Protein AF-A0A1F2XQC6-F1 (afdb_monomer_lite)

Sequence (89 aa):
MAITQDWSLLANLRYDIATEQTITDGLGLRYQDDCFMLDVTYQRSFIRDQDIEPDERFLVNFNLKYLGTYSLSTEANGVFDATGSDTND

Secondary structure (DSSP, 8-state):
-BSSSSEEEEEE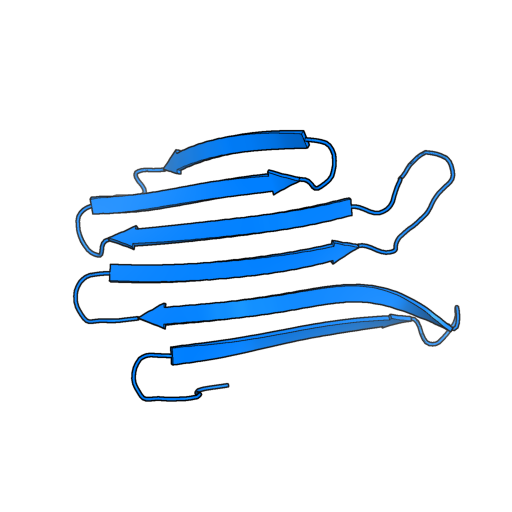EEEETTTTEEEEEEEEEEEE-SSEEEEEEEEEE---BTTB--EEEEEEEEEETTTEEEEEEEETTS-EEEEEE----

Radius of gyration: 15.85 Å; chains: 1; bounding box: 38×30×40 Å

Foldseek 3Di:
DAPDPFKDKDWDWDADPVVRDTAKIKIWIWGDDPFKIWIWMWMWGPDDDPPDDIWTKIKIWIQGPPAGIWIWMDTPVGDTDTDGDRPDD

Structure (mmCIF, N/CA/C/O backbone):
data_AF-A0A1F2XQC6-F1
#
_entry.id   AF-A0A1F2XQC6-F1
#
loop_
_atom_site.group_PDB
_atom_site.id
_atom_site.type_symbol
_atom_site.label_atom_id
_atom_site.label_alt_id
_atom_site.label_comp_id
_atom_site.label_asym_id
_atom_site.label_entity_id
_atom_site.label_seq_id
_atom_site.pdbx_PDB_ins_code
_atom_site.Cartn_x
_atom_site.Cartn_y
_atom_site.Cartn_z
_atom_site.occupancy
_atom_site.B_iso_or_equiv
_atom_site.auth_seq_id
_atom_site.auth_comp_id
_atom_site.auth_asym_id
_atom_site.auth_atom_id
_atom_site.pdbx_PDB_model_num
ATOM 1 N N . MET A 1 1 ? -4.971 -12.335 -4.745 1.00 85.75 1 MET A N 1
ATOM 2 C CA . MET A 1 1 ? -5.812 -13.191 -5.609 1.00 85.75 1 MET A CA 1
ATOM 3 C C . MET A 1 1 ? -5.614 -12.740 -7.046 1.00 85.75 1 MET A C 1
ATOM 5 O O . MET A 1 1 ? -5.733 -11.549 -7.294 1.00 85.75 1 MET A O 1
ATOM 9 N N . ALA A 1 2 ? -5.280 -13.640 -7.970 1.00 90.38 2 ALA A N 1
ATOM 10 C CA . ALA A 1 2 ? -5.159 -13.279 -9.384 1.00 90.38 2 ALA A CA 1
ATOM 11 C C . ALA A 1 2 ? -6.556 -13.116 -10.005 1.00 90.38 2 ALA A C 1
ATOM 13 O O . ALA A 1 2 ? -7.421 -13.965 -9.784 1.00 90.38 2 ALA A O 1
ATOM 14 N N . ILE A 1 3 ? -6.777 -12.027 -10.746 1.00 92.62 3 ILE A N 1
ATOM 15 C CA . ILE A 1 3 ? -7.991 -11.819 -11.555 1.00 92.62 3 ILE A CA 1
ATOM 16 C C . ILE A 1 3 ? -7.718 -12.263 -12.996 1.00 92.62 3 ILE A C 1
ATOM 18 O O . ILE A 1 3 ? -8.549 -12.921 -13.617 1.00 92.62 3 ILE A O 1
ATOM 22 N N . THR A 1 4 ? -6.540 -11.919 -13.517 1.00 94.12 4 THR A N 1
ATOM 23 C CA . THR A 1 4 ? -6.040 -12.347 -14.831 1.00 94.12 4 THR A CA 1
ATOM 24 C C . THR A 1 4 ? -4.557 -12.716 -14.714 1.00 94.12 4 THR A C 1
ATOM 26 O O . THR A 1 4 ? -4.028 -12.765 -13.604 1.00 94.12 4 THR A O 1
ATOM 29 N N . GLN A 1 5 ? -3.888 -12.984 -15.839 1.00 92.94 5 GLN A N 1
ATOM 30 C CA . GLN A 1 5 ? -2.441 -13.233 -15.874 1.00 92.94 5 GLN A CA 1
ATOM 31 C C . GLN A 1 5 ? -1.618 -12.053 -15.326 1.00 92.94 5 GLN A C 1
ATOM 33 O O . GLN A 1 5 ? -0.668 -12.279 -14.584 1.00 92.94 5 GLN A O 1
ATOM 38 N N . ASP A 1 6 ? -2.045 -10.820 -15.610 1.00 96.44 6 ASP A N 1
ATOM 39 C CA . ASP A 1 6 ? -1.268 -9.612 -15.304 1.00 96.44 6 ASP A CA 1
ATOM 40 C C . ASP A 1 6 ? -1.887 -8.813 -14.148 1.00 96.44 6 ASP A C 1
ATOM 42 O O . ASP A 1 6 ? -1.232 -7.970 -13.542 1.00 96.44 6 ASP A O 1
ATOM 46 N N . TRP A 1 7 ? -3.156 -9.084 -13.810 1.00 97.06 7 TRP A N 1
ATOM 47 C CA . TRP A 1 7 ? -3.889 -8.370 -12.764 1.00 97.06 7 TRP A CA 1
ATOM 48 C C . TRP A 1 7 ? -4.109 -9.212 -11.515 1.00 97.06 7 TRP A C 1
ATOM 50 O O . TRP A 1 7 ? -4.646 -10.322 -11.572 1.00 97.06 7 TRP A O 1
ATOM 60 N N . SER A 1 8 ? -3.815 -8.624 -10.360 1.00 97.44 8 SER A N 1
ATOM 61 C CA . SER A 1 8 ? -4.091 -9.200 -9.048 1.00 97.44 8 SER A CA 1
ATOM 62 C C . SER A 1 8 ? -4.827 -8.220 -8.145 1.00 97.44 8 SER A C 1
ATOM 64 O O . SER A 1 8 ? -4.498 -7.041 -8.086 1.00 97.44 8 SER A O 1
ATOM 66 N N . LEU A 1 9 ? -5.800 -8.733 -7.397 1.00 96.38 9 LEU A N 1
ATOM 67 C CA . LEU A 1 9 ? -6.487 -8.010 -6.334 1.00 96.38 9 LEU A CA 1
ATOM 68 C C . LEU A 1 9 ? -5.997 -8.489 -4.970 1.00 96.38 9 LEU A C 1
ATOM 70 O O . LEU A 1 9 ? -5.835 -9.693 -4.727 1.00 96.38 9 LEU A O 1
ATOM 74 N N . LEU A 1 10 ? -5.801 -7.542 -4.068 1.00 95.25 10 LEU A N 1
ATOM 75 C CA . LEU A 1 10 ? -5.491 -7.757 -2.669 1.00 95.25 10 LEU A CA 1
ATOM 76 C C . LEU A 1 10 ? -6.572 -7.076 -1.836 1.00 95.25 10 LEU A C 1
ATOM 78 O O . LEU A 1 10 ? -7.005 -5.972 -2.142 1.00 95.25 10 LEU A O 1
ATOM 82 N N . ALA A 1 11 ? -7.015 -7.743 -0.784 1.00 95.19 11 ALA A N 1
ATOM 83 C CA . ALA A 1 11 ? -7.930 -7.172 0.187 1.00 95.19 11 ALA A CA 1
ATOM 84 C C . ALA A 1 11 ? -7.460 -7.593 1.575 1.00 95.19 11 ALA A C 1
ATOM 86 O O . ALA A 1 11 ? -7.018 -8.730 1.759 1.00 95.19 11 ALA A O 1
ATOM 87 N N . ASN A 1 12 ? -7.531 -6.680 2.535 1.00 93.81 12 ASN A N 1
ATOM 88 C CA . ASN A 1 12 ? -7.241 -6.959 3.930 1.00 93.81 12 ASN A CA 1
ATOM 89 C C . ASN A 1 12 ? -8.280 -6.284 4.830 1.00 93.81 12 ASN A C 1
ATOM 91 O O . ASN A 1 12 ? -8.816 -5.228 4.505 1.00 93.81 12 ASN A O 1
ATOM 95 N N . LEU A 1 13 ? -8.587 -6.943 5.942 1.00 94.81 13 LEU A N 1
ATOM 96 C CA . LEU A 1 13 ? -9.510 -6.457 6.955 1.00 94.81 13 LEU A CA 1
ATOM 97 C C . LEU A 1 13 ? -9.004 -6.937 8.310 1.00 94.81 13 LEU A C 1
ATOM 99 O O . LEU A 1 13 ? -8.770 -8.132 8.503 1.00 94.8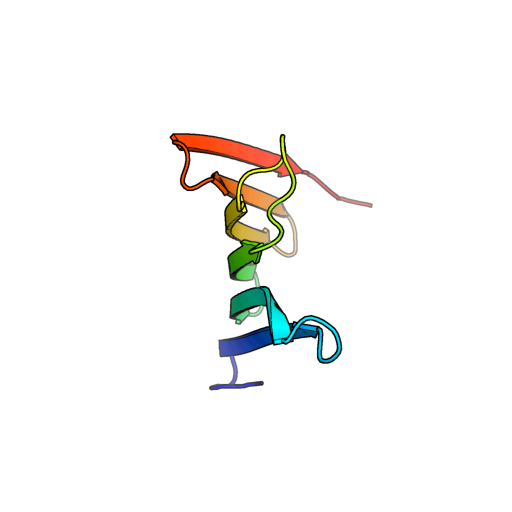1 13 LEU A O 1
ATOM 103 N N . ARG A 1 14 ? -8.848 -6.011 9.249 1.00 94.38 14 ARG A N 1
ATOM 104 C CA . ARG A 1 14 ? -8.512 -6.303 10.639 1.00 94.38 14 ARG A CA 1
ATOM 105 C C . ARG A 1 14 ? -9.687 -5.914 11.516 1.00 94.38 14 ARG A C 1
ATOM 107 O O . ARG A 1 14 ? -10.074 -4.751 11.539 1.00 94.38 14 ARG A O 1
ATOM 114 N N . TYR A 1 15 ? -10.207 -6.881 12.259 1.00 94.12 15 TYR A N 1
ATOM 115 C CA . TYR A 1 15 ? -11.338 -6.703 13.162 1.00 94.12 15 TYR A CA 1
ATOM 116 C C . TYR A 1 15 ? -10.955 -7.138 14.576 1.00 94.12 15 TYR A C 1
ATOM 118 O O . TYR A 1 15 ? -10.353 -8.199 14.754 1.00 94.12 15 TYR A O 1
ATOM 126 N N . ASP A 1 16 ? -11.279 -6.310 15.562 1.00 93.19 16 ASP A N 1
ATOM 127 C CA . ASP A 1 16 ? -11.167 -6.634 16.977 1.00 93.19 16 ASP A CA 1
ATOM 128 C C . ASP A 1 16 ? -12.511 -7.168 17.484 1.00 93.19 16 ASP A C 1
ATOM 130 O O . ASP A 1 16 ? -13.528 -6.480 17.492 1.00 93.19 16 ASP A O 1
ATOM 134 N N . ILE A 1 17 ? -12.497 -8.432 17.901 1.00 95.06 17 ILE A N 1
ATOM 135 C CA . ILE A 1 17 ? -13.681 -9.158 18.360 1.00 95.06 17 ILE A CA 1
ATOM 136 C C . ILE A 1 17 ? -14.059 -8.746 19.790 1.00 95.06 17 ILE A C 1
ATOM 138 O O . ILE A 1 17 ? -15.225 -8.835 20.156 1.00 95.06 17 ILE A O 1
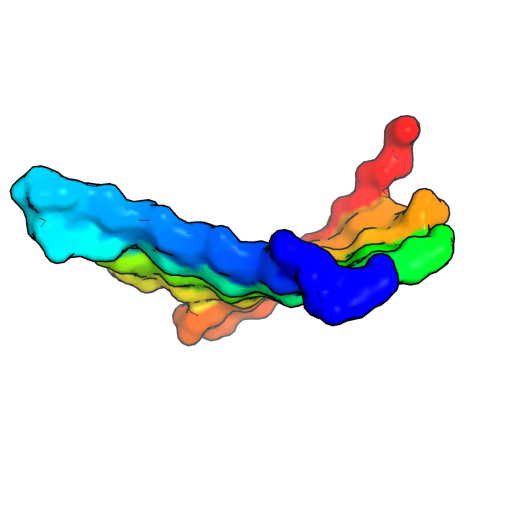ATOM 142 N N . ALA A 1 18 ? -13.101 -8.295 20.607 1.00 95.81 18 ALA A N 1
ATOM 143 C CA . ALA A 1 18 ? -13.370 -7.909 21.990 1.00 95.81 18 ALA A CA 1
ATOM 144 C C . ALA A 1 18 ? -14.077 -6.551 22.081 1.00 95.81 18 ALA A C 1
ATOM 146 O O . ALA A 1 18 ? -14.910 -6.346 22.961 1.00 95.81 18 ALA A O 1
ATOM 147 N N . THR A 1 19 ? -13.737 -5.633 21.177 1.00 92.00 19 THR A N 1
ATOM 148 C CA . THR A 1 19 ? -14.304 -4.276 21.109 1.00 92.00 19 THR A CA 1
ATOM 149 C C . THR A 1 19 ? -15.357 -4.118 20.010 1.00 92.00 19 THR A C 1
ATOM 151 O O . THR A 1 19 ? -15.912 -3.036 19.844 1.00 92.00 19 THR A O 1
ATOM 154 N N . GLU A 1 20 ? -15.642 -5.195 19.272 1.00 92.62 20 GLU A N 1
ATOM 155 C CA . GLU A 1 20 ? -16.560 -5.239 18.129 1.00 92.62 20 GLU A CA 1
ATOM 156 C C . GLU A 1 20 ? -16.254 -4.192 17.037 1.00 92.62 20 GLU A C 1
ATOM 158 O O . GLU A 1 20 ? -17.148 -3.722 16.325 1.00 92.62 20 GLU A O 1
ATOM 163 N N . GLN A 1 21 ? -14.978 -3.845 16.860 1.00 91.25 21 GLN A N 1
ATOM 164 C CA . GLN A 1 21 ? -14.541 -2.739 16.014 1.00 91.25 21 GLN A CA 1
ATOM 165 C C . GLN A 1 21 ? -13.652 -3.202 14.853 1.00 91.25 21 GLN A C 1
ATOM 167 O O . GLN A 1 21 ? -12.674 -3.930 15.027 1.00 91.25 21 GLN A O 1
ATOM 172 N N . THR A 1 22 ? -13.926 -2.701 13.647 1.00 91.50 22 THR A N 1
ATOM 173 C CA . THR A 1 22 ? -12.960 -2.765 12.541 1.00 91.50 22 THR A CA 1
ATOM 174 C C . THR A 1 22 ? -11.802 -1.825 12.837 1.00 91.50 22 THR A C 1
ATOM 176 O O . THR A 1 22 ? -12.023 -0.650 13.089 1.00 91.50 22 THR A O 1
ATOM 179 N N . ILE A 1 23 ? -10.575 -2.331 12.784 1.00 92.25 23 ILE A N 1
ATOM 180 C CA . ILE A 1 23 ? -9.344 -1.579 13.048 1.00 92.25 23 ILE A CA 1
ATOM 181 C C . ILE A 1 23 ? -8.775 -1.006 11.751 1.00 92.25 23 ILE A C 1
ATOM 183 O O . ILE A 1 23 ? -8.361 0.151 11.696 1.00 92.25 23 ILE A O 1
ATOM 187 N N . THR A 1 24 ? -8.748 -1.812 10.691 1.00 92.38 24 THR A N 1
ATOM 188 C CA . THR A 1 24 ? -8.173 -1.423 9.398 1.00 92.38 24 THR A CA 1
ATOM 189 C C . THR A 1 24 ? -8.888 -2.155 8.281 1.00 92.38 24 THR A C 1
ATOM 191 O O . THR A 1 24 ? -9.176 -3.345 8.424 1.00 92.38 24 THR A O 1
ATOM 194 N N . ASP A 1 25 ? -9.120 -1.474 7.168 1.00 94.81 25 ASP A N 1
ATOM 195 C CA . ASP A 1 25 ? -9.400 -2.118 5.892 1.00 94.81 25 ASP A CA 1
ATOM 196 C C . ASP A 1 25 ? -8.398 -1.661 4.828 1.00 94.81 25 ASP A C 1
ATOM 198 O O . ASP A 1 25 ? -7.720 -0.635 4.957 1.00 94.81 25 ASP A O 1
ATOM 202 N N . GLY A 1 26 ? -8.253 -2.476 3.792 1.00 95.06 26 GLY A N 1
ATOM 203 C CA . GLY A 1 26 ? -7.427 -2.118 2.661 1.00 95.06 26 GLY A CA 1
ATOM 204 C C . GLY A 1 26 ? -7.760 -2.922 1.423 1.00 95.06 26 GLY A C 1
ATOM 205 O O . GLY A 1 26 ? -8.150 -4.092 1.481 1.00 95.06 26 GLY A O 1
ATOM 206 N N . LEU A 1 27 ? -7.574 -2.271 0.284 1.00 96.31 27 LEU A N 1
ATOM 207 C CA . LEU A 1 27 ? -7.789 -2.819 -1.044 1.00 96.31 27 LEU A CA 1
ATOM 208 C C . LEU A 1 27 ? -6.591 -2.463 -1.913 1.00 96.31 27 LEU A C 1
ATOM 210 O O . LEU A 1 27 ? -6.115 -1.335 -1.898 1.00 96.31 27 LEU A O 1
ATOM 214 N N . GLY A 1 28 ? -6.107 -3.426 -2.680 1.00 96.06 28 GLY A N 1
ATOM 215 C CA . GLY A 1 28 ? -4.973 -3.269 -3.572 1.00 96.06 28 GLY A CA 1
ATOM 216 C C . GLY A 1 28 ? -5.287 -3.848 -4.936 1.00 96.06 28 GLY A C 1
ATOM 217 O O . GLY A 1 28 ? -5.845 -4.940 -5.041 1.00 96.06 28 GLY A O 1
ATOM 218 N N . LEU A 1 29 ? -4.902 -3.129 -5.977 1.00 97.12 29 LEU A N 1
ATOM 219 C CA . LEU A 1 29 ? -4.911 -3.597 -7.348 1.00 97.12 29 LEU A CA 1
ATOM 220 C C . LEU A 1 29 ? -3.482 -3.536 -7.876 1.00 97.12 29 LEU A C 1
ATOM 222 O O . LEU A 1 29 ? -2.844 -2.487 -7.838 1.00 97.12 29 LEU A O 1
ATOM 226 N N . ARG A 1 30 ? -3.003 -4.670 -8.370 1.00 97.31 30 ARG A N 1
ATOM 227 C CA . ARG A 1 30 ? -1.680 -4.823 -8.961 1.00 97.31 30 ARG A CA 1
ATOM 228 C C . ARG A 1 30 ? -1.823 -5.166 -10.429 1.00 97.31 30 ARG A C 1
ATOM 230 O O . ARG A 1 30 ? -2.534 -6.116 -10.757 1.00 97.31 30 ARG A O 1
ATOM 237 N N . TYR A 1 31 ? -1.107 -4.436 -11.270 1.00 97.12 31 TYR A N 1
ATOM 238 C CA . TYR A 1 31 ? -0.785 -4.826 -12.634 1.00 97.12 31 TYR A CA 1
ATOM 239 C C . TYR A 1 31 ? 0.708 -5.139 -12.719 1.00 97.12 31 TYR A C 1
ATOM 241 O O . TYR A 1 31 ? 1.524 -4.371 -12.208 1.00 97.12 31 TYR A O 1
ATOM 249 N N . GLN A 1 32 ? 1.073 -6.247 -13.353 1.00 96.62 32 GLN A N 1
ATOM 250 C CA . GLN A 1 32 ? 2.464 -6.636 -13.553 1.00 96.62 32 GLN A CA 1
ATOM 251 C C . GLN A 1 32 ? 2.666 -7.137 -14.979 1.00 96.62 32 GLN A C 1
ATOM 253 O O . GLN A 1 32 ? 1.975 -8.057 -15.406 1.00 96.62 32 GLN A O 1
ATOM 258 N N . ASP A 1 33 ? 3.659 -6.573 -15.664 1.00 94.69 33 ASP A N 1
ATOM 259 C CA . ASP A 1 33 ? 4.178 -7.092 -16.926 1.00 94.69 33 ASP A CA 1
ATOM 260 C C . ASP A 1 33 ? 5.684 -7.421 -16.822 1.00 94.69 33 ASP A C 1
ATOM 262 O O . ASP A 1 33 ? 6.238 -7.557 -15.726 1.00 94.69 33 ASP A O 1
ATOM 266 N N . ASP A 1 34 ? 6.352 -7.598 -17.965 1.00 93.38 34 ASP A N 1
ATOM 267 C CA . ASP A 1 34 ? 7.776 -7.950 -18.040 1.00 93.38 34 ASP A CA 1
ATOM 268 C C . ASP A 1 34 ? 8.735 -6.799 -17.677 1.00 93.38 34 ASP A C 1
ATOM 270 O O . ASP A 1 34 ? 9.897 -7.038 -17.314 1.00 93.38 34 ASP A O 1
ATOM 274 N N . CYS A 1 35 ? 8.271 -5.557 -17.807 1.00 94.19 35 CYS A N 1
ATOM 275 C CA . CYS A 1 35 ? 9.071 -4.337 -17.749 1.00 94.19 35 CYS A CA 1
ATOM 276 C C . CYS A 1 35 ? 8.780 -3.504 -16.496 1.00 94.19 35 CYS A C 1
ATOM 278 O O . CYS A 1 35 ? 9.689 -2.847 -15.975 1.00 94.19 35 CYS A O 1
ATOM 280 N N . PHE A 1 36 ? 7.536 -3.511 -16.022 1.00 95.38 36 PHE A N 1
ATOM 281 C CA . PHE A 1 36 ? 7.078 -2.708 -14.905 1.00 95.38 36 PHE A CA 1
ATOM 282 C C . PHE A 1 36 ? 5.947 -3.364 -14.101 1.00 95.38 36 PHE A C 1
ATOM 284 O O . PHE A 1 36 ? 5.234 -4.268 -14.537 1.00 95.38 36 PHE A O 1
ATOM 291 N N . MET A 1 37 ? 5.771 -2.856 -12.886 1.00 97.00 37 MET A N 1
ATOM 292 C CA . MET A 1 37 ? 4.667 -3.176 -11.995 1.00 97.00 37 MET A CA 1
ATOM 293 C C . MET A 1 37 ? 4.012 -1.880 -11.529 1.00 97.00 37 MET A C 1
ATOM 295 O O . MET A 1 37 ? 4.694 -0.923 -11.160 1.00 97.00 37 MET A O 1
ATOM 299 N N . LEU A 1 38 ? 2.684 -1.856 -11.546 1.00 96.56 38 LEU A N 1
ATOM 300 C CA . LEU A 1 38 ? 1.878 -0.768 -11.016 1.00 96.56 38 LEU A CA 1
ATOM 301 C C . LEU A 1 38 ? 1.009 -1.301 -9.881 1.00 96.56 38 LEU A C 1
ATOM 303 O O . LEU A 1 38 ? 0.151 -2.157 -10.097 1.00 96.56 38 LEU A O 1
ATOM 307 N N . ASP A 1 39 ? 1.205 -0.746 -8.693 1.00 96.62 39 ASP A N 1
ATOM 308 C CA . ASP A 1 39 ? 0.382 -1.003 -7.521 1.00 96.62 39 ASP A CA 1
ATOM 309 C C . ASP A 1 39 ? -0.446 0.224 -7.184 1.00 96.62 39 ASP A C 1
ATOM 311 O O . ASP A 1 39 ? 0.098 1.307 -6.989 1.00 96.62 39 ASP A O 1
ATOM 315 N N . VAL A 1 40 ? -1.753 0.039 -7.047 1.00 95.50 40 VAL A N 1
ATOM 316 C CA . VAL A 1 40 ? -2.669 1.040 -6.504 1.00 95.50 40 VAL A CA 1
ATOM 317 C C . VAL A 1 40 ? -3.289 0.456 -5.248 1.00 95.50 40 VAL A C 1
ATOM 319 O O . VAL A 1 40 ? -3.986 -0.554 -5.310 1.00 95.50 40 VAL A O 1
ATOM 322 N N . THR A 1 41 ? -3.025 1.074 -4.102 1.00 94.44 41 THR A N 1
ATOM 323 C CA . THR A 1 41 ? -3.491 0.602 -2.798 1.00 94.44 41 THR A CA 1
ATOM 324 C C . THR A 1 41 ? -4.262 1.695 -2.080 1.00 94.44 41 THR A C 1
ATOM 326 O O . THR A 1 41 ? -3.804 2.826 -1.969 1.00 94.44 41 THR A O 1
ATOM 329 N N . TYR A 1 42 ? -5.425 1.333 -1.567 1.00 93.38 42 TYR A N 1
ATOM 330 C CA . TYR A 1 42 ? -6.198 2.102 -0.612 1.00 93.38 42 TYR A CA 1
ATOM 331 C C . TYR A 1 42 ? -6.079 1.441 0.757 1.00 93.38 42 TYR A C 1
ATOM 333 O O . TYR A 1 42 ? -6.203 0.217 0.867 1.00 93.38 42 TYR A O 1
ATOM 341 N N . GLN A 1 43 ? -5.855 2.238 1.795 1.00 92.56 43 GLN A N 1
ATOM 342 C CA . GLN A 1 43 ? -5.857 1.760 3.170 1.00 92.56 43 GLN A CA 1
ATOM 343 C C . GLN A 1 43 ? -6.539 2.774 4.080 1.00 92.56 43 GLN A C 1
ATOM 345 O O . GLN A 1 43 ? -6.277 3.975 3.992 1.00 92.56 43 GLN A O 1
ATOM 350 N N . ARG A 1 44 ? -7.364 2.264 4.992 1.00 91.19 44 ARG A N 1
ATOM 351 C CA . ARG A 1 44 ? -8.054 3.057 6.002 1.00 91.19 44 ARG A CA 1
ATOM 352 C C . ARG A 1 44 ? -7.850 2.485 7.392 1.00 91.19 44 ARG A C 1
ATOM 354 O O . ARG A 1 44 ? -8.083 1.301 7.627 1.00 91.19 44 ARG A O 1
ATOM 361 N N . SER A 1 45 ? -7.461 3.343 8.327 1.00 90.38 45 SER A N 1
ATOM 362 C CA . SER A 1 45 ? -7.436 3.054 9.758 1.00 90.38 45 SER A CA 1
ATOM 363 C C . SER A 1 45 ? -8.657 3.667 10.428 1.00 90.38 45 SER A C 1
ATOM 365 O O . SER A 1 45 ? -8.923 4.854 10.280 1.00 90.38 45 SER A O 1
ATOM 367 N N . PHE A 1 46 ? -9.376 2.861 11.201 1.00 86.25 46 PHE A N 1
ATOM 368 C CA . PHE A 1 46 ? -10.540 3.287 11.983 1.00 86.25 46 PHE A CA 1
ATOM 369 C C . PHE A 1 46 ? -10.207 3.486 13.464 1.00 86.25 46 PHE A C 1
ATOM 371 O O . PHE A 1 46 ? -11.105 3.724 14.275 1.00 86.25 46 PHE A O 1
ATOM 378 N N . ILE A 1 47 ? -8.927 3.347 13.826 1.00 81.75 47 ILE A N 1
ATOM 379 C CA . ILE A 1 47 ? -8.453 3.608 15.181 1.00 81.75 47 ILE A CA 1
ATOM 380 C C . ILE A 1 47 ? -8.754 5.068 15.494 1.00 81.75 47 ILE A C 1
ATOM 382 O O . ILE A 1 47 ? -8.323 5.964 14.773 1.00 81.75 47 ILE A O 1
ATOM 386 N N . ARG A 1 48 ? -9.509 5.280 16.568 1.00 73.38 48 ARG A N 1
ATOM 387 C CA . ARG A 1 48 ? -9.822 6.601 17.088 1.00 73.38 48 ARG A CA 1
ATOM 388 C C . ARG A 1 48 ? -9.448 6.621 18.557 1.00 73.38 48 ARG A C 1
ATOM 390 O O . ARG A 1 48 ? -10.079 5.935 19.357 1.00 73.38 48 ARG A O 1
ATOM 397 N N . ASP A 1 49 ? -8.432 7.398 18.883 1.00 65.75 49 ASP A N 1
ATOM 398 C CA . ASP A 1 49 ? -8.093 7.756 20.259 1.00 65.75 49 ASP A CA 1
ATOM 399 C C . ASP A 1 49 ? -8.112 9.284 20.365 1.00 65.75 49 ASP A C 1
ATOM 401 O O . ASP A 1 49 ? -8.167 9.959 19.344 1.00 65.75 49 ASP A O 1
ATOM 405 N N . GLN A 1 50 ? -8.136 9.833 21.573 1.00 66.00 50 GLN A N 1
ATOM 406 C CA . GLN A 1 50 ? -8.464 11.233 21.878 1.00 66.00 50 GLN A CA 1
ATOM 407 C C . GLN A 1 50 ? -7.730 12.281 21.014 1.00 66.00 50 GLN A C 1
ATOM 409 O O . GLN A 1 50 ? -8.318 13.328 20.762 1.00 66.00 50 GLN A O 1
ATOM 414 N N . ASP A 1 51 ? -6.526 11.963 20.518 1.00 61.78 51 ASP A N 1
ATOM 415 C CA . ASP A 1 51 ? -5.705 12.804 19.629 1.00 61.78 51 ASP A CA 1
ATOM 416 C C . ASP A 1 51 ? -5.331 12.126 18.285 1.00 61.78 51 ASP A C 1
ATOM 418 O O . ASP A 1 51 ? -4.458 12.611 17.567 1.00 61.78 51 ASP A O 1
ATOM 422 N N . ILE A 1 52 ? -5.912 10.962 17.963 1.00 65.69 52 ILE A N 1
ATOM 423 C CA . ILE A 1 52 ? -5.627 10.207 16.732 1.00 65.69 52 ILE A CA 1
ATOM 424 C C . ILE A 1 52 ? -6.910 10.086 15.914 1.00 65.69 52 ILE A C 1
ATOM 426 O O . ILE A 1 52 ? -7.789 9.269 16.215 1.00 65.69 52 ILE A O 1
ATOM 430 N N . GLU A 1 53 ? -7.006 10.891 14.858 1.00 66.56 53 GLU A N 1
ATOM 431 C CA . GLU A 1 53 ? -8.053 10.762 13.853 1.00 66.56 53 GLU A CA 1
ATOM 432 C C . GLU A 1 53 ? -7.853 9.529 12.951 1.00 66.56 53 GLU A C 1
ATOM 434 O O . GLU A 1 53 ? -6.718 9.120 12.681 1.00 66.56 53 GLU A O 1
ATOM 439 N N . PRO A 1 54 ? -8.958 8.953 12.435 1.00 71.62 54 PRO A N 1
ATOM 440 C CA . PRO A 1 54 ? -8.915 7.965 11.365 1.00 71.62 54 PRO A CA 1
ATOM 441 C C . PRO A 1 54 ? -8.070 8.453 10.185 1.00 71.62 54 PRO A C 1
ATOM 443 O O . PRO A 1 54 ? -8.244 9.575 9.707 1.00 71.62 54 PRO A O 1
ATOM 446 N N . ASP A 1 55 ? -7.185 7.585 9.705 1.00 84.62 55 ASP A N 1
ATOM 447 C CA . ASP A 1 55 ? -6.291 7.871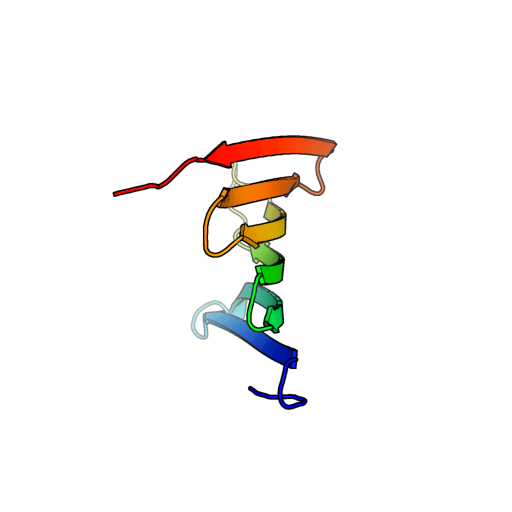 8.586 1.00 84.62 55 ASP A CA 1
ATOM 448 C C . ASP A 1 55 ? -6.768 7.150 7.325 1.00 84.62 55 ASP A C 1
ATOM 450 O O . ASP A 1 55 ? -7.109 5.964 7.358 1.00 84.62 55 ASP A O 1
ATOM 454 N N . GLU A 1 56 ? -6.770 7.868 6.210 1.00 88.50 56 GLU A N 1
ATOM 455 C CA . GLU A 1 56 ? -7.161 7.368 4.898 1.00 88.50 56 GLU A CA 1
ATOM 456 C C . GLU A 1 56 ? -6.086 7.744 3.890 1.00 88.50 56 GLU A C 1
ATOM 458 O O . GLU A 1 56 ? -5.832 8.925 3.644 1.00 88.50 56 GLU A O 1
ATOM 463 N N . ARG A 1 57 ? -5.482 6.724 3.278 1.00 89.06 57 ARG A N 1
ATOM 464 C CA . ARG A 1 57 ? -4.357 6.895 2.364 1.00 89.06 57 ARG A CA 1
ATOM 465 C C . ARG A 1 57 ? -4.559 6.130 1.065 1.00 89.06 57 ARG A C 1
ATOM 467 O O . ARG A 1 57 ? -4.999 4.978 1.053 1.00 89.06 57 ARG A O 1
ATOM 474 N N . PHE A 1 58 ? -4.164 6.770 -0.027 1.00 91.50 58 PHE A N 1
ATOM 475 C CA . PHE A 1 58 ? -4.014 6.160 -1.340 1.00 91.50 58 PHE A CA 1
ATOM 476 C C . PHE A 1 58 ? -2.540 6.156 -1.715 1.00 91.50 58 PHE A C 1
ATOM 478 O O . PHE A 1 58 ? -1.874 7.186 -1.644 1.00 91.50 58 PHE A O 1
ATOM 485 N N . LEU A 1 59 ? -2.036 4.993 -2.111 1.00 91.88 59 LEU A N 1
ATOM 486 C CA . LEU A 1 59 ? -0.659 4.794 -2.529 1.00 91.88 59 LEU A CA 1
ATOM 487 C C . LEU A 1 59 ? -0.637 4.259 -3.952 1.00 91.88 59 LEU A C 1
ATOM 489 O O . LEU A 1 59 ? -1.325 3.289 -4.270 1.00 91.88 59 LEU A O 1
ATOM 493 N N . VAL A 1 60 ? 0.190 4.868 -4.786 1.00 93.69 60 VAL A N 1
ATOM 494 C CA . VAL A 1 6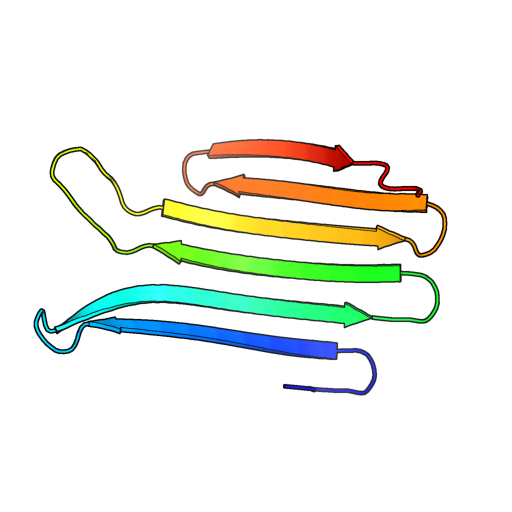0 ? 0.503 4.403 -6.129 1.00 93.69 60 VAL A CA 1
ATOM 495 C C . VAL A 1 60 ? 1.999 4.140 -6.192 1.00 93.69 60 VAL A C 1
ATOM 497 O O . VAL A 1 60 ? 2.787 5.069 -6.058 1.00 93.69 60 VAL A O 1
ATOM 500 N N . ASN A 1 61 ? 2.396 2.887 -6.399 1.00 94.38 61 ASN A N 1
ATOM 501 C CA . ASN A 1 61 ? 3.794 2.534 -6.628 1.00 94.38 61 ASN A CA 1
ATOM 502 C C . ASN A 1 61 ? 3.970 2.102 -8.077 1.00 94.38 61 ASN A C 1
ATOM 504 O O . ASN A 1 61 ? 3.316 1.169 -8.539 1.00 94.38 61 ASN A O 1
ATOM 508 N N . PHE A 1 62 ? 4.871 2.772 -8.781 1.00 95.25 62 PHE A N 1
ATOM 509 C CA . PHE A 1 62 ? 5.275 2.425 -10.131 1.00 95.25 62 PHE A CA 1
ATOM 510 C C . PHE A 1 62 ? 6.720 1.933 -10.106 1.00 95.25 62 PHE A C 1
ATOM 512 O O . PHE A 1 62 ? 7.650 2.711 -9.897 1.00 95.25 62 PHE A O 1
ATOM 519 N N . ASN A 1 63 ? 6.903 0.629 -10.280 1.00 95.94 63 ASN A N 1
ATOM 520 C CA . ASN A 1 63 ? 8.203 -0.025 -10.264 1.00 95.94 63 ASN A CA 1
ATOM 521 C C . ASN A 1 63 ? 8.621 -0.373 -11.691 1.00 95.94 63 ASN A C 1
ATOM 523 O O . ASN A 1 63 ? 7.921 -1.097 -12.390 1.00 95.94 63 ASN A O 1
ATOM 527 N N . LEU A 1 64 ? 9.771 0.134 -12.113 1.00 93.62 64 LEU A N 1
ATOM 528 C CA . LEU A 1 64 ? 10.408 -0.184 -13.381 1.00 93.62 64 LEU A CA 1
ATOM 529 C C . LEU A 1 64 ? 11.583 -1.113 -13.096 1.00 93.62 64 LEU A C 1
ATOM 531 O O . LEU A 1 64 ? 12.516 -0.733 -12.389 1.00 93.62 64 LEU A O 1
ATOM 535 N N . LYS A 1 65 ? 11.587 -2.297 -13.712 1.00 90.50 65 LYS A N 1
ATOM 536 C CA . LYS A 1 65 ? 12.557 -3.374 -13.443 1.00 90.50 65 LYS A CA 1
ATOM 537 C C . LYS A 1 65 ? 14.027 -2.937 -13.470 1.00 90.50 65 LYS A C 1
ATOM 539 O O . LYS A 1 65 ? 14.850 -3.531 -12.784 1.00 90.50 65 LYS A O 1
ATOM 544 N N . TYR A 1 66 ? 14.350 -1.921 -14.272 1.00 91.12 66 TYR A N 1
ATOM 545 C CA . TYR A 1 66 ? 15.710 -1.403 -14.452 1.00 91.12 66 TYR A CA 1
ATOM 546 C C . TYR A 1 66 ? 15.916 0.030 -13.956 1.00 91.12 66 TYR A C 1
ATOM 548 O O . TYR A 1 66 ? 17.045 0.509 -13.976 1.00 91.12 66 TYR A O 1
ATOM 556 N N . LEU A 1 67 ? 14.844 0.738 -13.592 1.00 91.50 67 LEU A N 1
ATOM 557 C CA . LEU A 1 67 ? 14.891 2.179 -13.317 1.00 91.50 67 LEU A CA 1
ATOM 558 C C . LEU A 1 67 ? 14.449 2.531 -11.890 1.00 91.50 67 LEU A C 1
ATOM 560 O O . LEU A 1 67 ? 14.463 3.702 -11.540 1.00 91.50 67 LEU A O 1
ATOM 564 N N . GLY A 1 68 ? 14.080 1.543 -11.069 1.00 90.31 68 GLY A N 1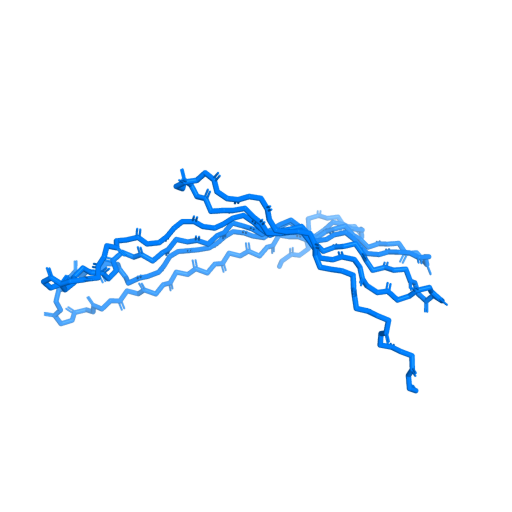
ATOM 565 C CA . GLY A 1 68 ? 13.722 1.754 -9.666 1.00 90.31 68 GLY A CA 1
ATOM 566 C C . GLY A 1 68 ? 12.222 1.945 -9.433 1.00 90.31 68 GLY A C 1
ATOM 567 O O . GLY A 1 68 ? 11.393 1.553 -10.259 1.00 90.31 68 GLY A O 1
ATOM 568 N N . THR A 1 69 ? 11.866 2.502 -8.270 1.00 92.06 69 THR A N 1
ATOM 569 C CA . THR A 1 69 ? 10.469 2.648 -7.827 1.00 92.06 69 THR A CA 1
ATOM 570 C C . THR A 1 69 ? 10.112 4.104 -7.580 1.00 92.06 69 THR A C 1
ATOM 572 O O . THR A 1 69 ? 10.800 4.824 -6.857 1.00 92.06 69 THR A O 1
ATOM 575 N N . TYR A 1 70 ? 8.976 4.509 -8.130 1.00 92.00 70 TYR A N 1
ATOM 576 C CA . TYR A 1 70 ? 8.363 5.804 -7.890 1.00 92.00 70 TYR A CA 1
ATOM 577 C C . TYR A 1 70 ? 7.110 5.600 -7.050 1.00 92.00 70 TYR A C 1
ATOM 579 O O . TYR A 1 70 ? 6.203 4.873 -7.460 1.00 92.00 70 TYR A O 1
ATOM 587 N N . SER A 1 71 ? 7.063 6.234 -5.884 1.00 91.00 71 SER A N 1
ATOM 588 C CA . SER A 1 71 ? 5.958 6.119 -4.945 1.00 91.00 71 SER A CA 1
ATOM 589 C C . SER A 1 71 ? 5.230 7.448 -4.840 1.00 91.00 71 SER A C 1
ATOM 591 O O . SER A 1 71 ? 5.815 8.510 -4.638 1.00 91.00 71 SER A O 1
ATOM 593 N N . LEU A 1 72 ? 3.918 7.381 -4.974 1.00 89.31 72 LEU A N 1
ATOM 594 C CA . LEU A 1 72 ? 3.026 8.496 -4.757 1.00 89.31 72 LEU A CA 1
ATOM 595 C C . LEU A 1 72 ? 2.071 8.133 -3.629 1.00 89.31 72 LEU A C 1
ATOM 597 O O . LEU A 1 72 ? 1.364 7.134 -3.724 1.00 89.31 72 LEU A O 1
ATOM 601 N N . SER A 1 73 ? 2.010 8.960 -2.594 1.00 87.25 73 SER A N 1
ATOM 602 C CA . SER A 1 73 ? 1.021 8.843 -1.530 1.00 87.25 73 SER A CA 1
ATOM 603 C C . SER A 1 73 ? 0.175 10.102 -1.435 1.00 87.25 73 SER A C 1
ATOM 605 O O . SER A 1 73 ? 0.682 11.221 -1.509 1.00 87.25 73 SER A O 1
ATOM 607 N N . THR A 1 74 ? -1.126 9.924 -1.244 1.00 85.06 74 THR A N 1
ATOM 608 C CA . THR A 1 74 ? -2.031 11.014 -0.898 1.00 85.06 74 THR A CA 1
ATOM 609 C C . THR A 1 74 ? -2.913 10.614 0.271 1.00 85.06 74 THR A C 1
ATOM 611 O O . THR A 1 74 ? -3.443 9.502 0.321 1.00 85.06 74 THR A O 1
ATOM 614 N N . GLU A 1 75 ? -3.043 11.529 1.221 1.00 83.12 75 GLU A N 1
ATOM 615 C CA . GLU A 1 75 ? -3.934 11.396 2.368 1.00 83.12 75 GLU A CA 1
ATOM 616 C C . GLU A 1 75 ? -5.248 12.123 2.069 1.00 83.12 75 GLU A C 1
ATOM 618 O O . GLU A 1 75 ? -5.249 13.183 1.432 1.00 83.12 75 GLU A O 1
ATOM 623 N N . ALA A 1 76 ? -6.376 11.600 2.560 1.00 68.94 76 ALA A N 1
ATOM 624 C CA . ALA A 1 76 ? -7.699 12.213 2.370 1.00 68.94 76 ALA A CA 1
ATOM 625 C C . ALA A 1 76 ? -7.790 13.660 2.910 1.00 68.94 76 ALA A C 1
ATOM 627 O O . ALA A 1 76 ? -8.674 14.422 2.517 1.00 68.94 76 ALA A O 1
ATOM 628 N N . ASN A 1 77 ? -6.833 14.056 3.754 1.00 63.94 77 ASN A N 1
ATOM 629 C CA . ASN A 1 77 ? -6.734 15.367 4.390 1.00 63.94 77 ASN A CA 1
ATOM 630 C C . ASN A 1 77 ? -5.959 16.406 3.548 1.00 63.94 77 ASN A C 1
ATOM 632 O O . ASN A 1 77 ? -5.804 17.549 3.974 1.00 63.94 77 ASN A O 1
ATOM 636 N N . GLY A 1 78 ? -5.526 16.051 2.330 1.00 56.31 78 GLY A N 1
ATOM 637 C CA . GLY A 1 78 ? -5.145 17.024 1.300 1.00 56.31 78 GLY A CA 1
ATOM 638 C C . GLY A 1 78 ? -3.648 17.271 1.099 1.00 56.31 78 GLY A C 1
ATOM 639 O O . GLY A 1 78 ? -3.288 18.310 0.547 1.00 56.31 78 GLY A O 1
ATOM 640 N N . VAL A 1 79 ? -2.775 16.336 1.484 1.00 58.06 79 VAL A N 1
ATOM 641 C CA . VAL A 1 79 ? -1.347 16.386 1.124 1.00 58.06 79 VAL A CA 1
ATOM 642 C C . VAL A 1 79 ? -1.049 15.333 0.054 1.00 58.06 79 VAL A C 1
ATOM 644 O O . VAL A 1 79 ? -1.455 14.175 0.159 1.00 58.06 79 VAL A O 1
ATOM 647 N N . PHE A 1 80 ? -0.380 15.771 -1.012 1.00 63.81 80 PHE A N 1
ATOM 648 C CA . PHE A 1 80 ? 0.170 14.932 -2.074 1.00 63.81 80 PHE A CA 1
ATOM 649 C C . PHE A 1 80 ? 1.681 14.883 -1.866 1.00 63.81 80 PHE A C 1
ATOM 651 O O . PHE A 1 80 ? 2.339 15.919 -1.974 1.00 63.81 80 PHE A O 1
ATOM 658 N N . ASP A 1 81 ? 2.217 13.707 -1.554 1.00 66.31 81 ASP A N 1
ATOM 659 C CA . ASP A 1 81 ? 3.653 13.489 -1.389 1.00 66.31 81 ASP A CA 1
ATOM 660 C C . ASP A 1 81 ? 4.139 12.492 -2.446 1.00 66.31 81 ASP A C 1
ATOM 662 O O . ASP A 1 81 ? 3.673 11.352 -2.515 1.00 66.31 81 ASP A O 1
ATOM 666 N N . ALA A 1 82 ? 5.043 12.947 -3.312 1.00 62.31 82 ALA A N 1
ATOM 667 C CA . ALA A 1 82 ? 5.650 12.138 -4.358 1.00 62.31 82 ALA A CA 1
ATOM 668 C C . ALA A 1 82 ? 7.112 11.895 -3.989 1.00 62.31 82 ALA A C 1
ATOM 670 O O . ALA A 1 82 ? 7.943 12.803 -4.058 1.00 62.31 82 ALA A O 1
ATOM 671 N N . THR A 1 83 ? 7.427 10.657 -3.623 1.00 71.00 83 THR A N 1
ATOM 672 C CA . THR A 1 83 ? 8.772 10.234 -3.242 1.00 71.00 83 THR A CA 1
ATOM 673 C C . THR A 1 83 ? 9.305 9.250 -4.284 1.00 71.00 83 THR A C 1
ATOM 675 O O . THR A 1 83 ? 8.765 8.170 -4.508 1.00 71.00 83 THR A O 1
ATOM 678 N N . GLY A 1 84 ? 10.368 9.642 -4.988 1.00 60.34 84 GLY A N 1
ATOM 679 C CA . GLY A 1 84 ? 11.132 8.730 -5.842 1.00 60.34 84 GLY A CA 1
ATOM 680 C C . GLY A 1 84 ? 12.258 8.109 -5.027 1.00 60.34 84 GLY A C 1
ATOM 681 O O . GLY A 1 84 ? 13.051 8.850 -4.447 1.00 60.34 84 GLY A O 1
ATOM 682 N N . SER A 1 85 ? 12.337 6.779 -4.967 1.00 57.19 85 SER A N 1
ATOM 683 C CA . SER A 1 85 ? 13.466 6.089 -4.339 1.00 57.19 85 SER A CA 1
ATOM 684 C C . SER A 1 85 ? 14.173 5.207 -5.364 1.00 57.19 85 SER A C 1
ATOM 686 O O . SER A 1 85 ? 13.640 4.180 -5.794 1.00 57.19 85 SER A O 1
ATOM 688 N N . ASP A 1 86 ? 15.395 5.595 -5.722 1.00 55.41 86 ASP A N 1
ATOM 689 C CA . ASP A 1 86 ? 16.293 4.790 -6.546 1.00 55.41 86 ASP A CA 1
ATOM 690 C C . ASP A 1 86 ? 16.918 3.693 -5.671 1.00 55.41 86 ASP A C 1
ATOM 692 O O . ASP A 1 86 ? 18.018 3.841 -5.140 1.00 55.41 86 ASP A O 1
ATOM 696 N N . THR A 1 87 ? 16.205 2.587 -5.460 1.00 51.97 87 THR A N 1
ATOM 697 C CA . THR A 1 87 ? 16.774 1.392 -4.822 1.00 51.97 87 THR A CA 1
ATOM 698 C C . THR A 1 87 ? 17.450 0.525 -5.881 1.00 51.97 87 THR A C 1
ATOM 700 O O . THR A 1 87 ? 16.874 -0.439 -6.379 1.00 51.97 87 THR A O 1
ATOM 703 N N . ASN A 1 88 ? 18.670 0.908 -6.260 1.00 48.03 88 ASN A N 1
ATOM 704 C CA . ASN A 1 88 ? 19.548 0.112 -7.115 1.00 48.03 88 ASN A CA 1
ATOM 705 C C . ASN A 1 88 ? 20.701 -0.413 -6.242 1.00 48.03 88 ASN A C 1
ATOM 707 O O . ASN A 1 88 ? 21.646 0.330 -5.977 1.00 48.03 88 ASN A O 1
ATOM 711 N N . ASP A 1 89 ? 20.574 -1.648 -5.752 1.00 44.88 89 ASP A N 1
ATOM 712 C CA . ASP A 1 89 ? 21.629 -2.399 -5.050 1.00 44.88 89 ASP A CA 1
ATOM 713 C C . ASP A 1 89 ? 21.826 -3.752 -5.754 1.00 44.88 89 ASP A C 1
ATOM 715 O O . ASP A 1 89 ? 20.801 -4.436 -6.002 1.00 44.88 89 ASP A O 1
#

pLDDT: mean 85.52, std 13.97, range [44.88, 97.44]